Protein AF-A0AAV8PXT5-F1 (afdb_monomer)

InterPro domains:
  IPR001077 O-methyltransferase, C-terminal domain [PF00891] (2-81)
  IPR016461 O-methyltransferase-like [PS51683] (1-82)
  IPR016461 O-methyltransferase-like [PTHR11746] (1-81)
  IPR029063 S-adenosyl-L-methionine-dependent methyltransferase superfamily [G3DSA:3.40.50.150] (1-82)
  IPR029063 S-adenosyl-L-methionine-dependent methyltransferase superfamily [SSF53335] (2-80)

Secondary structure (DSSP, 8-state):
-HHHH-TTS-EEEEE-HHHHTTPPP-TTEEEEE--TTT----EEEEEEES-GGGS-HHHHHHHHHHHHHHEEEEEEEEEE--

Radius of gyration: 12.89 Å; Cα contacts (8 Å, |Δi|>4): 110; chains: 1; bounding box: 35×25×32 Å

Sequence (82 aa):
MITSKHPHI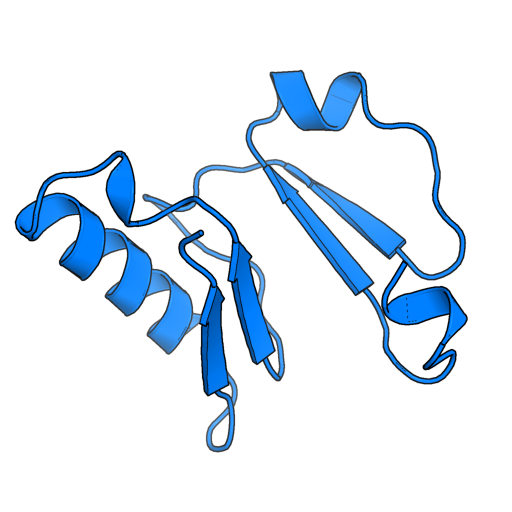KGVNYDLPHVISGAQPVPGVEHISGDMFEAVPSGDAVFLKSVLHDWSDEDCVKILKNCWKALTENGKVIVWNA

Structure (mmCIF, N/CA/C/O backbone):
data_AF-A0AAV8PXT5-F1
#
_entry.id   AF-A0AAV8PXT5-F1
#
loop_
_atom_site.group_PDB
_atom_site.id
_atom_site.type_symbol
_atom_site.label_atom_id
_atom_site.label_alt_id
_atom_site.label_comp_id
_atom_site.label_asym_id
_atom_site.label_entity_id
_atom_site.label_seq_id
_atom_site.pdbx_PDB_ins_code
_atom_site.Cartn_x
_atom_site.Cartn_y
_atom_site.Cartn_z
_atom_site.occupancy
_atom_site.B_iso_or_equiv
_atom_site.auth_seq_id
_atom_site.auth_comp_id
_atom_site.auth_asym_id
_atom_site.auth_atom_id
_atom_site.pdbx_PDB_model_num
ATOM 1 N N . MET A 1 1 ? -12.167 -13.661 -3.423 1.00 82.81 1 MET A N 1
ATOM 2 C CA . MET A 1 1 ? -11.637 -12.379 -2.909 1.00 82.81 1 MET A CA 1
ATOM 3 C C . MET A 1 1 ? -11.657 -12.385 -1.388 1.00 82.81 1 MET A C 1
ATOM 5 O O . MET A 1 1 ? -12.536 -13.028 -0.821 1.00 82.81 1 MET A O 1
ATOM 9 N N . ILE A 1 2 ? -10.704 -11.709 -0.732 1.00 94.56 2 ILE A N 1
ATOM 10 C CA . ILE A 1 2 ? -10.644 -11.600 0.743 1.00 94.56 2 ILE A CA 1
ATOM 11 C C . ILE A 1 2 ? -11.948 -10.996 1.284 1.00 94.56 2 ILE A C 1
ATOM 13 O O . ILE A 1 2 ? -12.561 -11.568 2.182 1.00 94.56 2 ILE A O 1
ATOM 17 N N . THR A 1 3 ? -12.429 -9.919 0.659 1.00 96.44 3 THR A N 1
ATOM 18 C CA . THR A 1 3 ? -13.677 -9.223 1.018 1.00 96.44 3 THR A CA 1
ATOM 19 C C . THR A 1 3 ? -14.917 -10.117 0.933 1.00 96.44 3 THR A C 1
ATOM 21 O O . THR A 1 3 ? -15.814 -9.992 1.756 1.00 96.44 3 THR A O 1
ATOM 24 N N . SER A 1 4 ? -14.964 -11.093 0.017 1.00 95.00 4 SER A N 1
ATOM 25 C CA . SER A 1 4 ? -16.081 -12.051 -0.060 1.00 95.00 4 SER A CA 1
ATOM 26 C C . SER A 1 4 ? -16.122 -13.020 1.126 1.00 95.00 4 SER A C 1
ATOM 28 O O . SER A 1 4 ? -17.201 -13.436 1.534 1.00 95.00 4 SER A O 1
ATOM 30 N N . LYS A 1 5 ? -14.958 -13.406 1.670 1.00 97.19 5 LYS A N 1
ATOM 31 C CA . LYS A 1 5 ? -14.871 -14.268 2.864 1.00 97.19 5 LYS A CA 1
ATOM 32 C C . LYS A 1 5 ? -14.990 -13.474 4.166 1.00 97.19 5 LYS A C 1
ATOM 34 O O . LYS A 1 5 ? -15.423 -14.022 5.175 1.00 97.19 5 LYS A O 1
ATOM 39 N N . HIS A 1 6 ? -14.626 -12.194 4.136 1.00 96.75 6 HIS A N 1
ATOM 40 C CA . HIS A 1 6 ? -14.643 -11.291 5.283 1.00 96.75 6 HIS A CA 1
ATOM 41 C C . HIS A 1 6 ? -15.366 -9.979 4.923 1.00 96.75 6 HIS A C 1
ATOM 43 O O . HIS A 1 6 ? -14.707 -8.960 4.723 1.00 96.75 6 HIS A O 1
ATOM 49 N N . PRO A 1 7 ? -16.714 -9.969 4.860 1.00 95.62 7 PRO A N 1
ATOM 50 C CA . PRO A 1 7 ? -17.486 -8.820 4.359 1.00 95.62 7 PRO A CA 1
ATOM 51 C C . PRO A 1 7 ? -17.377 -7.536 5.192 1.00 95.62 7 PRO A C 1
ATOM 53 O O . PRO A 1 7 ? -17.787 -6.474 4.741 1.00 95.62 7 PRO A O 1
ATOM 56 N N . HIS A 1 8 ? -16.847 -7.626 6.414 1.00 96.00 8 HIS A N 1
ATOM 57 C CA . HIS A 1 8 ? -16.592 -6.476 7.284 1.00 96.00 8 HIS A CA 1
ATOM 58 C C . HIS A 1 8 ? -15.318 -5.704 6.899 1.00 96.00 8 HIS A C 1
ATOM 60 O O . HIS A 1 8 ? -15.127 -4.581 7.361 1.00 96.00 8 HIS A O 1
ATOM 66 N N . ILE A 1 9 ? -14.442 -6.291 6.076 1.00 97.19 9 ILE A N 1
ATOM 67 C CA . ILE A 1 9 ? -13.232 -5.630 5.582 1.00 97.19 9 ILE A CA 1
ATOM 68 C C . ILE A 1 9 ? -13.607 -4.682 4.442 1.00 97.19 9 ILE A C 1
ATOM 70 O O . ILE A 1 9 ? -14.232 -5.092 3.465 1.00 97.19 9 ILE A O 1
ATOM 74 N N . LYS A 1 10 ? -13.149 -3.431 4.537 1.00 96.81 10 LYS A N 1
ATOM 75 C CA . LYS A 1 10 ? -13.145 -2.479 3.422 1.00 96.81 10 LYS A CA 1
ATOM 76 C C . LYS A 1 10 ? -11.868 -2.694 2.611 1.00 96.81 10 LYS A C 1
ATOM 78 O O . LYS A 1 10 ? -10.779 -2.432 3.111 1.00 96.81 10 LYS A O 1
ATOM 83 N N . GLY A 1 11 ? -11.992 -3.248 1.408 1.00 98.00 11 GLY A N 1
ATOM 84 C CA . GLY A 1 11 ? -10.845 -3.538 0.553 1.00 98.00 11 GLY A CA 1
ATOM 85 C C . GLY A 1 11 ? -10.419 -2.326 -0.269 1.00 98.00 11 GLY A C 1
ATOM 86 O O . GLY A 1 11 ? -11.268 -1.613 -0.793 1.00 98.00 11 GLY A O 1
ATOM 87 N N . VAL A 1 12 ? -9.112 -2.151 -0.445 1.00 98.50 12 VAL A N 1
ATOM 88 C CA . VAL A 1 12 ? -8.531 -1.241 -1.440 1.00 98.50 12 VAL A CA 1
ATOM 89 C C . VAL A 1 12 ? -7.674 -2.073 -2.387 1.00 98.50 12 VAL A C 1
ATOM 91 O O . VAL A 1 12 ? -6.811 -2.827 -1.939 1.00 98.50 12 VAL A O 1
ATOM 94 N N . ASN A 1 13 ? -7.926 -1.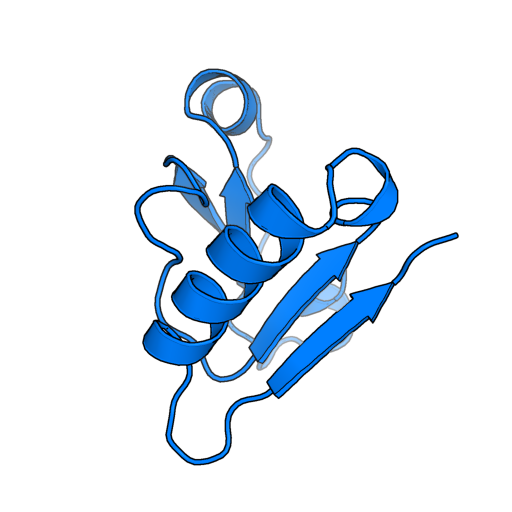958 -3.689 1.00 98.56 13 ASN A N 1
ATOM 95 C CA . ASN A 1 13 ? -7.015 -2.424 -4.728 1.00 98.56 13 ASN A CA 1
ATOM 96 C C . ASN A 1 13 ? -6.189 -1.227 -5.206 1.00 98.56 13 ASN A C 1
ATOM 98 O O . ASN A 1 13 ? -6.762 -0.277 -5.745 1.00 98.56 13 ASN A O 1
ATOM 102 N N . TYR A 1 14 ? -4.876 -1.283 -4.992 1.00 98.75 14 TYR A N 1
ATOM 103 C CA . TYR A 1 14 ? -3.947 -0.205 -5.309 1.00 98.75 14 TYR A CA 1
ATOM 104 C C . TYR A 1 14 ? -2.912 -0.665 -6.328 1.00 98.75 14 TYR A C 1
ATOM 106 O O . TYR A 1 14 ? -2.219 -1.649 -6.088 1.00 98.75 14 TYR A O 1
ATOM 114 N N . ASP A 1 15 ? -2.825 0.045 -7.448 1.00 98.75 15 ASP A N 1
ATOM 115 C CA . ASP A 1 15 ? -1.903 -0.264 -8.541 1.00 98.75 15 ASP A CA 1
ATOM 116 C C . ASP A 1 15 ? -1.645 0.996 -9.391 1.00 98.75 15 ASP A C 1
ATOM 118 O O . ASP A 1 15 ? -2.213 2.066 -9.140 1.00 98.75 15 ASP A O 1
ATOM 122 N N . LEU A 1 16 ? -0.810 0.886 -10.420 1.00 98.69 16 LEU A N 1
ATOM 123 C CA . LEU A 1 16 ? -0.530 1.968 -11.356 1.00 98.69 16 LEU A CA 1
ATOM 124 C C . LEU A 1 16 ? -1.813 2.427 -12.083 1.00 98.69 16 LEU A C 1
ATOM 126 O O . LEU A 1 16 ? -2.707 1.617 -12.354 1.00 98.69 16 LEU A O 1
ATOM 130 N N . PRO A 1 17 ? -1.913 3.711 -12.491 1.00 98.62 17 PRO A N 1
ATOM 131 C CA . PRO A 1 17 ? -3.115 4.250 -13.138 1.00 98.62 17 PRO A CA 1
ATOM 132 C C . PRO A 1 17 ? -3.615 3.465 -14.350 1.00 98.62 17 PRO A C 1
ATOM 134 O O . PRO A 1 17 ? -4.819 3.292 -14.520 1.00 98.62 17 PRO A O 1
ATOM 137 N N . HIS A 1 18 ? -2.700 2.959 -15.176 1.00 98.19 18 HIS A N 1
ATOM 138 C CA . HIS A 1 18 ? -3.054 2.196 -16.371 1.00 98.19 18 HIS A CA 1
ATOM 139 C C . HIS A 1 18 ? -3.529 0.764 -16.065 1.00 98.19 18 HIS A C 1
ATOM 141 O O . HIS A 1 18 ? -4.199 0.166 -16.900 1.00 98.19 18 HIS A O 1
ATOM 147 N N . VAL A 1 19 ? -3.198 0.215 -14.890 1.00 98.31 19 VAL A N 1
ATOM 148 C CA . VAL A 1 19 ? -3.706 -1.085 -14.425 1.00 98.31 19 VAL A CA 1
ATOM 149 C C . VAL A 1 19 ? -5.098 -0.901 -13.830 1.00 98.31 19 VAL A C 1
ATOM 151 O O . VAL A 1 19 ? -6.040 -1.600 -14.203 1.00 98.31 19 VAL A O 1
ATOM 154 N N . ILE A 1 20 ? -5.251 0.096 -12.952 1.00 98.38 20 ILE A N 1
ATOM 155 C CA . ILE A 1 20 ? -6.531 0.414 -12.311 1.00 98.38 20 ILE A CA 1
ATOM 156 C C . ILE A 1 20 ? -7.605 0.807 -13.332 1.00 98.38 20 ILE A C 1
ATOM 158 O O . ILE A 1 20 ? -8.755 0.408 -13.167 1.00 98.38 20 ILE A O 1
ATOM 162 N N . SER A 1 21 ? -7.259 1.516 -14.411 1.00 97.75 21 SER A N 1
ATOM 163 C CA . SER A 1 21 ? -8.229 1.893 -15.452 1.00 97.75 21 SER A CA 1
ATOM 164 C C . SER A 1 21 ? -8.879 0.696 -16.160 1.00 97.75 21 SER A C 1
ATOM 166 O O . SER A 1 21 ? -9.993 0.823 -16.666 1.00 97.75 21 SER A O 1
ATOM 168 N N . GLY A 1 22 ? -8.212 -0.463 -16.184 1.00 97.31 22 GLY A N 1
ATOM 169 C CA . GLY A 1 22 ? -8.740 -1.715 -16.733 1.00 97.31 22 GLY A CA 1
ATOM 170 C C . GLY A 1 22 ? -9.417 -2.624 -15.701 1.00 97.31 22 GLY A C 1
ATOM 171 O O . GLY A 1 22 ? -9.958 -3.670 -16.072 1.00 97.31 22 GLY A O 1
ATOM 172 N N . ALA A 1 23 ? -9.384 -2.267 -14.413 1.00 97.62 23 ALA A N 1
ATOM 173 C CA . ALA A 1 23 ? -9.917 -3.103 -13.346 1.00 97.62 23 ALA A CA 1
ATOM 174 C C . ALA A 1 23 ? -11.453 -3.144 -13.373 1.00 97.62 23 ALA A C 1
ATOM 176 O O . ALA A 1 23 ? -12.131 -2.123 -13.473 1.00 97.62 23 ALA A O 1
ATOM 177 N N . GLN A 1 24 ? -12.014 -4.348 -13.256 1.00 97.50 24 GLN A N 1
ATOM 178 C CA . GLN A 1 24 ? -13.459 -4.539 -13.137 1.00 97.50 24 GLN A CA 1
ATOM 179 C C . GLN A 1 24 ? -13.927 -4.214 -11.709 1.00 97.50 24 GLN A C 1
ATOM 181 O O . GLN A 1 24 ? -13.222 -4.579 -10.766 1.00 97.50 24 GLN A O 1
ATOM 186 N N . PRO A 1 25 ? -15.120 -3.617 -11.520 1.00 96.44 25 PRO A N 1
ATOM 187 C CA . PRO A 1 25 ? -15.667 -3.367 -10.191 1.00 96.44 25 PRO A CA 1
ATOM 188 C C . PRO A 1 25 ? -15.809 -4.655 -9.372 1.00 96.44 25 PRO A C 1
ATOM 190 O O . PRO A 1 25 ? -16.369 -5.648 -9.843 1.00 96.44 25 PRO A O 1
ATOM 193 N N . VAL A 1 26 ? -15.362 -4.623 -8.114 1.00 95.75 26 VAL A N 1
ATOM 194 C CA . VAL A 1 26 ? -15.501 -5.740 -7.170 1.00 95.75 26 VAL A CA 1
ATOM 195 C C . VAL A 1 26 ? -16.267 -5.274 -5.925 1.00 95.75 26 VAL A C 1
ATOM 197 O O . VAL A 1 26 ? -15.862 -4.301 -5.290 1.00 95.75 26 VAL A O 1
ATOM 200 N N . PRO A 1 27 ? -17.353 -5.960 -5.512 1.00 93.75 27 PRO A N 1
ATOM 201 C CA . PRO A 1 27 ? -18.083 -5.602 -4.297 1.00 93.75 27 PRO A CA 1
ATOM 202 C C . PRO A 1 27 ? -17.182 -5.545 -3.052 1.00 93.75 27 PRO A C 1
ATOM 204 O O . PRO A 1 27 ? -16.435 -6.484 -2.760 1.00 93.75 27 PRO A O 1
ATOM 207 N N . GLY A 1 28 ? -17.276 -4.439 -2.307 1.00 94.44 28 GLY A N 1
ATOM 208 C CA . GLY A 1 28 ? -16.481 -4.199 -1.097 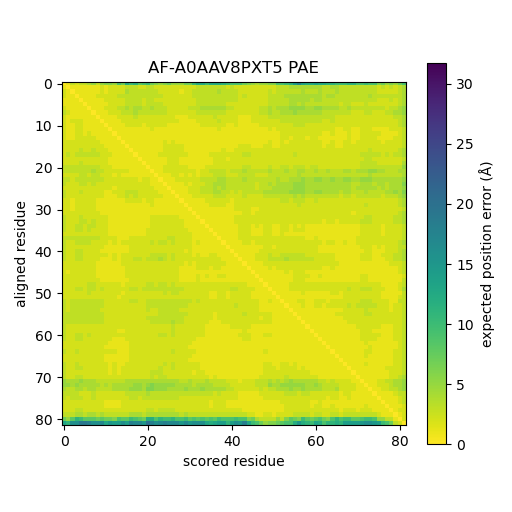1.00 94.44 28 GLY A CA 1
ATOM 209 C C . GLY A 1 28 ? -15.022 -3.804 -1.354 1.00 94.44 28 GLY A C 1
ATOM 210 O O . GLY A 1 28 ? -14.234 -3.815 -0.408 1.00 94.44 28 GLY A O 1
ATOM 211 N N . VAL A 1 29 ? -14.658 -3.481 -2.601 1.00 98.00 29 VAL A N 1
ATOM 212 C CA . VAL A 1 29 ? -13.315 -3.031 -2.990 1.00 98.00 29 VAL A CA 1
ATOM 213 C C . VAL A 1 29 ? -13.391 -1.655 -3.647 1.00 98.00 29 VAL A C 1
ATOM 215 O O . VAL A 1 29 ? -14.142 -1.453 -4.597 1.00 98.00 29 VAL A O 1
ATOM 218 N N . GLU A 1 30 ? -12.582 -0.725 -3.156 1.00 98.38 30 GLU A N 1
ATOM 219 C CA . GLU A 1 30 ? -12.298 0.551 -3.804 1.00 98.38 30 GLU A CA 1
ATOM 220 C C . GLU A 1 30 ? -11.029 0.430 -4.654 1.00 98.38 30 GLU A C 1
ATOM 222 O O . GLU A 1 30 ? -10.039 -0.169 -4.230 1.00 98.38 30 GLU A O 1
ATOM 227 N N . HIS A 1 31 ? -11.053 0.984 -5.862 1.00 98.44 31 HIS A N 1
ATOM 228 C CA . HIS A 1 31 ? -9.899 1.012 -6.755 1.00 98.44 31 HIS A CA 1
ATOM 229 C C . HIS A 1 31 ? -9.216 2.374 -6.670 1.00 98.44 31 HIS A C 1
ATOM 231 O O . HIS A 1 31 ? -9.827 3.389 -6.996 1.00 98.44 31 HIS A O 1
ATOM 237 N N . ILE A 1 32 ? -7.950 2.391 -6.255 1.00 98.56 32 ILE A N 1
ATOM 238 C CA . ILE A 1 32 ? -7.154 3.614 -6.120 1.00 98.56 32 ILE A CA 1
ATOM 239 C C . ILE A 1 32 ? -5.902 3.458 -6.971 1.00 98.56 32 ILE A C 1
ATOM 241 O O . ILE A 1 32 ? -5.179 2.478 -6.842 1.00 98.56 32 ILE A O 1
ATOM 245 N N . SER A 1 33 ? -5.627 4.426 -7.837 1.00 98.62 33 SER A N 1
ATOM 246 C CA . SER A 1 33 ? -4.396 4.438 -8.623 1.00 98.62 33 SER A CA 1
ATOM 247 C C . SER A 1 33 ? -3.290 5.253 -7.965 1.00 98.62 33 SER A C 1
ATOM 249 O O . SER A 1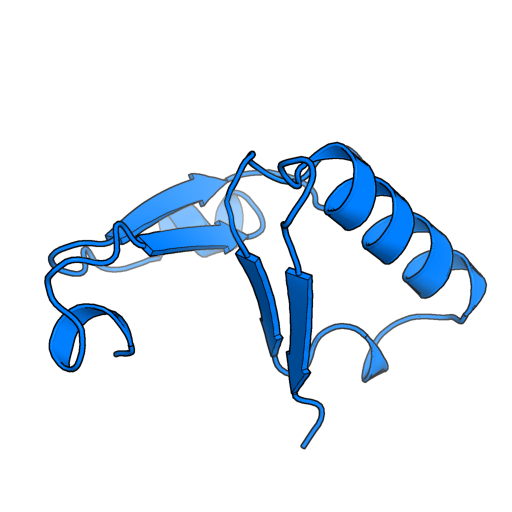 33 ? -3.565 6.321 -7.419 1.00 98.62 33 SER A O 1
ATOM 251 N N . GLY A 1 34 ? -2.038 4.831 -8.117 1.00 98.50 34 GLY A N 1
ATOM 252 C CA . GLY A 1 34 ? -0.877 5.644 -7.761 1.00 98.50 34 GLY A CA 1
ATOM 253 C C . GLY A 1 34 ? 0.444 4.906 -7.954 1.00 98.50 34 GLY A C 1
ATOM 254 O O . GLY A 1 34 ? 0.497 3.925 -8.687 1.00 98.50 34 GLY A O 1
ATOM 255 N N . ASP A 1 35 ? 1.501 5.403 -7.315 1.00 98.62 35 ASP A N 1
ATOM 256 C CA . ASP A 1 35 ? 2.825 4.787 -7.294 1.00 98.62 35 ASP A CA 1
ATOM 257 C C . ASP A 1 35 ? 3.252 4.460 -5.851 1.00 98.62 35 ASP A C 1
ATOM 259 O O . ASP A 1 35 ? 3.436 5.359 -5.025 1.00 98.62 35 ASP A O 1
ATOM 263 N N . MET A 1 36 ? 3.461 3.169 -5.563 1.00 98.38 36 MET A N 1
ATOM 264 C CA . MET A 1 36 ? 3.892 2.682 -4.246 1.00 98.38 36 MET A CA 1
ATOM 265 C C . MET A 1 36 ? 5.284 3.181 -3.829 1.00 98.38 36 MET A C 1
ATOM 267 O O . MET A 1 36 ? 5.603 3.199 -2.634 1.00 98.38 36 MET A O 1
ATOM 271 N N . PHE A 1 37 ? 6.115 3.612 -4.783 1.00 98.56 37 PHE A N 1
ATOM 272 C CA . PHE A 1 37 ? 7.396 4.251 -4.496 1.00 98.56 37 PHE A CA 1
ATOM 273 C C . PHE A 1 37 ? 7.234 5.674 -3.954 1.00 98.56 37 PHE A C 1
ATOM 275 O O . PHE A 1 37 ? 8.120 6.153 -3.243 1.00 98.56 37 PHE A O 1
ATOM 282 N N . GLU A 1 38 ? 6.098 6.321 -4.193 1.00 98.56 38 GLU A N 1
ATOM 283 C CA . GLU A 1 38 ? 5.810 7.659 -3.680 1.00 98.56 38 GLU A CA 1
ATOM 284 C C . GLU A 1 38 ? 4.954 7.601 -2.409 1.00 98.56 38 GLU A C 1
ATOM 286 O O . GLU A 1 38 ? 5.335 8.162 -1.378 1.00 98.56 38 GLU A O 1
ATOM 291 N N . ALA A 1 39 ? 3.829 6.879 -2.437 1.00 98.19 39 ALA A N 1
ATOM 292 C CA . ALA A 1 39 ? 2.953 6.709 -1.279 1.00 98.19 39 ALA A CA 1
ATOM 293 C C . ALA A 1 39 ? 2.088 5.446 -1.390 1.00 98.19 39 ALA A C 1
ATOM 295 O O . ALA A 1 39 ? 1.821 4.951 -2.475 1.00 98.19 39 ALA A O 1
ATOM 296 N N . VAL A 1 40 ? 1.596 4.951 -0.255 1.00 98.56 40 VAL A N 1
ATOM 297 C CA . VAL A 1 40 ? 0.607 3.864 -0.190 1.00 98.56 40 VAL A CA 1
ATOM 298 C C . VAL A 1 40 ? -0.636 4.396 0.538 1.00 98.56 40 VAL A C 1
ATOM 300 O O . VAL A 1 40 ? -0.470 5.140 1.509 1.00 98.56 40 VAL A O 1
ATOM 303 N N . PRO A 1 41 ? -1.871 4.073 0.101 1.00 98.38 41 PRO A N 1
ATOM 304 C CA . PRO A 1 41 ? -3.081 4.476 0.815 1.00 98.38 41 PRO A CA 1
ATOM 305 C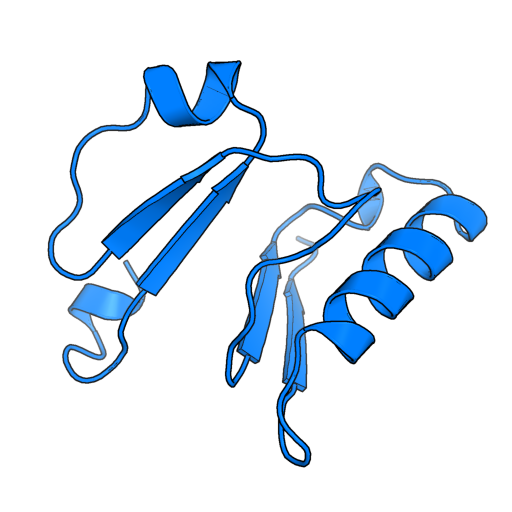 C . PRO A 1 41 ? -3.091 3.970 2.260 1.00 98.38 41 PRO A C 1
ATOM 307 O O . PRO A 1 41 ? -2.669 2.846 2.533 1.00 98.38 41 PRO A O 1
ATOM 310 N N . SER A 1 42 ? -3.592 4.792 3.183 1.00 98.19 42 SER A N 1
ATOM 311 C CA . SER A 1 42 ? -3.629 4.437 4.601 1.00 98.19 42 SER A CA 1
ATOM 312 C C . SER A 1 42 ? -4.552 3.252 4.891 1.00 98.19 42 SER A C 1
ATOM 314 O O . SER A 1 42 ? -5.626 3.135 4.300 1.00 98.19 42 SER A O 1
ATOM 316 N N . GLY A 1 43 ? -4.172 2.404 5.848 1.00 97.81 43 GLY A N 1
ATOM 317 C CA . GLY A 1 43 ? -4.994 1.266 6.259 1.00 97.81 43 GLY A CA 1
ATOM 318 C C . GLY A 1 43 ? -4.463 0.511 7.476 1.00 97.81 43 GLY A C 1
ATOM 319 O O . GLY A 1 43 ? -3.348 0.736 7.938 1.00 97.81 43 GLY A O 1
ATOM 320 N N . ASP A 1 44 ? -5.268 -0.420 7.988 1.00 98.50 44 ASP A N 1
ATOM 321 C CA . ASP A 1 44 ? -4.890 -1.279 9.122 1.00 98.50 44 ASP A CA 1
ATOM 322 C C . ASP A 1 44 ? -3.942 -2.418 8.713 1.00 98.50 44 ASP A C 1
ATOM 324 O O . ASP A 1 44 ? -3.225 -2.991 9.535 1.00 98.50 44 ASP A O 1
ATOM 328 N N . ALA A 1 45 ? -3.940 -2.784 7.431 1.00 98.50 45 ALA A N 1
ATOM 329 C CA . ALA A 1 45 ? -3.015 -3.760 6.881 1.00 98.50 45 ALA A CA 1
ATOM 330 C C . ALA A 1 45 ? -2.703 -3.465 5.412 1.00 98.50 45 ALA A C 1
ATOM 332 O O . ALA A 1 45 ? -3.595 -3.100 4.647 1.00 98.50 45 ALA A O 1
ATOM 333 N N . VAL A 1 46 ? -1.454 -3.705 5.014 1.00 98.69 46 VAL A N 1
ATOM 334 C CA . VAL A 1 46 ? -1.014 -3.682 3.612 1.00 98.69 46 VAL A CA 1
ATOM 335 C C . VAL A 1 46 ? -0.672 -5.107 3.187 1.00 98.69 46 VAL A C 1
ATOM 337 O O . VAL A 1 46 ? 0.083 -5.796 3.873 1.00 98.69 46 VAL A O 1
ATOM 340 N N . PHE A 1 47 ? -1.232 -5.561 2.066 1.00 98.44 47 PHE A N 1
ATOM 341 C CA . PHE A 1 47 ? -1.004 -6.901 1.528 1.00 98.44 47 PHE A CA 1
ATOM 342 C C . PHE A 1 47 ? -0.181 -6.827 0.241 1.00 98.44 47 PHE A C 1
ATOM 344 O O . PHE A 1 47 ? -0.671 -6.346 -0.776 1.00 98.44 47 PHE A O 1
ATOM 351 N N . LEU A 1 48 ? 1.055 -7.323 0.285 1.00 98.38 48 LEU A N 1
ATOM 352 C CA . LEU A 1 48 ? 1.972 -7.359 -0.855 1.00 98.38 48 LEU A CA 1
ATOM 353 C C . LEU A 1 48 ? 2.076 -8.800 -1.359 1.00 98.38 48 LEU A C 1
ATOM 355 O O . LEU A 1 48 ? 2.783 -9.621 -0.769 1.00 98.38 48 LEU A O 1
ATOM 359 N N . LYS A 1 49 ? 1.351 -9.125 -2.433 1.00 97.31 49 LYS A N 1
ATOM 360 C CA . LYS A 1 49 ? 1.379 -10.454 -3.057 1.00 97.31 49 LYS A CA 1
ATOM 361 C C . LYS A 1 49 ? 2.201 -10.422 -4.338 1.00 97.31 49 LYS A C 1
ATOM 363 O O . LYS A 1 49 ? 1.782 -9.762 -5.280 1.00 97.31 49 LYS A O 1
ATOM 368 N N . SER A 1 50 ? 3.286 -11.196 -4.388 1.00 97.25 50 SER A N 1
ATOM 369 C CA . SER A 1 50 ? 4.185 -11.281 -5.547 1.00 97.25 50 SER A CA 1
ATOM 370 C C . SER A 1 50 ? 4.676 -9.895 -5.984 1.00 97.25 50 SER A C 1
ATOM 372 O O . SER A 1 50 ? 4.566 -9.547 -7.148 1.00 97.25 50 SER A O 1
ATOM 374 N N . VAL A 1 51 ? 5.115 -9.075 -5.019 1.00 97.62 51 VAL A N 1
ATOM 375 C CA . VAL A 1 51 ? 5.613 -7.711 -5.283 1.00 97.62 51 VAL A CA 1
ATOM 376 C C . VAL A 1 51 ? 7.107 -7.647 -5.015 1.0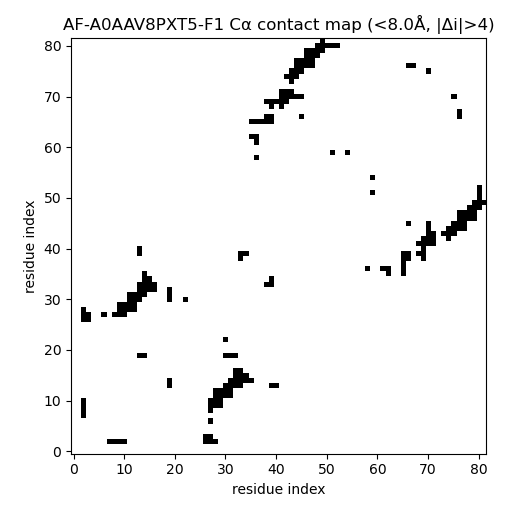0 97.62 51 VAL A C 1
ATOM 378 O O . VAL A 1 51 ? 7.887 -7.341 -5.901 1.00 97.62 51 VAL A O 1
ATOM 381 N N . LEU A 1 52 ? 7.529 -7.958 -3.786 1.00 97.81 52 LEU A N 1
ATOM 382 C CA . LEU A 1 52 ? 8.906 -7.699 -3.352 1.00 97.81 52 LEU A CA 1
ATOM 383 C C . LEU A 1 52 ? 9.955 -8.536 -4.103 1.00 97.81 52 LEU A C 1
ATOM 385 O O . LEU A 1 52 ? 11.107 -8.136 -4.146 1.00 97.81 52 LEU A O 1
ATOM 389 N N . HIS A 1 53 ? 9.583 -9.673 -4.703 1.00 96.62 53 HIS A N 1
ATOM 390 C CA . HIS A 1 53 ? 10.538 -10.490 -5.463 1.00 96.62 53 HIS A CA 1
ATOM 391 C C . HIS A 1 53 ? 10.957 -9.885 -6.813 1.00 96.62 53 HIS A C 1
ATOM 393 O O . HIS A 1 53 ? 11.920 -10.368 -7.401 1.00 96.62 53 HIS A O 1
ATOM 399 N N . ASP A 1 54 ? 10.256 -8.856 -7.298 1.00 97.19 54 ASP A N 1
ATOM 400 C CA . ASP A 1 54 ? 10.557 -8.197 -8.577 1.00 97.19 54 ASP A CA 1
ATOM 401 C C . ASP A 1 54 ? 11.570 -7.051 -8.430 1.00 97.19 54 ASP A C 1
ATOM 403 O O . ASP A 1 54 ? 12.007 -6.475 -9.427 1.00 97.19 54 ASP A O 1
ATOM 407 N N . TRP A 1 55 ? 11.936 -6.699 -7.194 1.00 97.94 55 TRP A N 1
ATOM 408 C CA . TRP A 1 55 ? 12.668 -5.475 -6.884 1.00 97.94 55 TRP A CA 1
ATOM 409 C C . TRP A 1 55 ? 13.991 -5.745 -6.171 1.00 97.94 55 TRP A C 1
ATOM 411 O O . TRP A 1 55 ? 14.171 -6.766 -5.511 1.00 97.94 55 TRP A O 1
ATOM 421 N N . SER A 1 56 ? 14.914 -4.787 -6.289 1.00 98.56 56 SER A N 1
ATOM 422 C CA . SER A 1 56 ? 16.155 -4.769 -5.511 1.00 98.56 56 SER A CA 1
ATOM 423 C C . SER A 1 56 ? 15.877 -4.627 -4.009 1.00 98.56 56 SER A C 1
ATOM 425 O O . SER A 1 56 ? 14.784 -4.218 -3.600 1.00 98.56 56 SER A O 1
ATOM 427 N N . ASP A 1 57 ? 16.875 -4.909 -3.171 1.00 98.62 57 ASP A N 1
ATOM 428 C CA . ASP A 1 57 ? 16.759 -4.709 -1.723 1.00 98.62 57 ASP A CA 1
ATOM 429 C C . ASP A 1 57 ? 16.515 -3.228 -1.382 1.00 98.62 57 ASP A C 1
ATOM 431 O O . ASP A 1 57 ? 15.692 -2.908 -0.518 1.00 98.62 57 ASP A O 1
ATOM 435 N N . GLU A 1 58 ? 17.177 -2.306 -2.086 1.00 98.62 58 GLU A N 1
ATOM 436 C CA . GLU A 1 58 ? 17.005 -0.862 -1.915 1.00 98.62 58 GLU A CA 1
ATOM 437 C C . GLU A 1 58 ? 15.571 -0.417 -2.227 1.00 98.62 58 GLU A C 1
ATOM 439 O O . GLU A 1 58 ? 14.960 0.340 -1.459 1.00 98.62 58 GLU A O 1
ATOM 444 N N . ASP A 1 59 ? 15.012 -0.927 -3.324 1.00 98.69 59 ASP A N 1
ATOM 445 C CA . ASP A 1 59 ? 13.636 -0.661 -3.736 1.00 98.69 59 ASP A CA 1
ATOM 446 C C . ASP A 1 59 ? 12.635 -1.284 -2.760 1.00 98.69 59 ASP A C 1
ATOM 448 O O . ASP A 1 59 ? 11.685 -0.620 -2.336 1.00 98.69 59 ASP A O 1
ATOM 452 N N . CYS A 1 60 ? 12.881 -2.518 -2.309 1.00 98.62 60 CYS A N 1
ATOM 453 C CA . CYS A 1 60 ? 12.078 -3.176 -1.282 1.00 98.62 60 CYS A CA 1
ATOM 454 C C . CYS A 1 60 ? 12.031 -2.355 0.010 1.00 98.62 60 CYS A C 1
ATOM 456 O O . CYS A 1 60 ? 10.957 -2.156 0.582 1.00 98.62 60 CYS A O 1
ATOM 458 N N . VAL A 1 61 ? 13.169 -1.820 0.462 1.00 98.69 61 VAL A N 1
ATOM 459 C CA . VAL A 1 61 ? 13.225 -0.939 1.638 1.00 98.69 61 VAL A CA 1
ATOM 460 C C . VAL A 1 61 ? 12.410 0.335 1.411 1.00 98.69 61 VAL A C 1
ATOM 462 O O . VAL A 1 61 ? 11.719 0.783 2.332 1.00 98.69 61 VAL A O 1
ATOM 465 N N . LYS A 1 62 ? 12.454 0.927 0.211 1.00 98.75 62 LYS A N 1
ATOM 466 C CA . LYS A 1 62 ? 11.650 2.112 -0.130 1.00 98.75 62 LYS A CA 1
ATOM 467 C C . LYS A 1 62 ? 10.148 1.799 -0.076 1.00 98.75 62 LYS A C 1
ATOM 469 O O . LYS A 1 62 ? 9.412 2.511 0.612 1.00 98.75 62 LYS A O 1
ATOM 474 N N . ILE A 1 63 ? 9.716 0.702 -0.698 1.00 98.75 63 ILE A N 1
ATOM 475 C CA . ILE A 1 63 ? 8.321 0.229 -0.689 1.00 98.75 63 ILE A CA 1
ATOM 476 C C . ILE A 1 63 ? 7.845 -0.025 0.749 1.00 98.75 63 ILE A C 1
ATOM 478 O O . ILE A 1 63 ? 6.814 0.501 1.176 1.00 98.75 63 ILE A O 1
ATOM 482 N N . LEU A 1 64 ? 8.614 -0.784 1.536 1.00 98.69 64 LEU A N 1
ATOM 483 C CA . LEU A 1 64 ? 8.254 -1.136 2.911 1.00 98.69 64 LEU A CA 1
ATOM 484 C C . LEU A 1 64 ? 8.186 0.090 3.834 1.00 98.69 64 LEU A C 1
ATOM 486 O O . LEU A 1 64 ? 7.307 0.153 4.693 1.00 98.69 64 LEU A O 1
ATOM 490 N N . LYS A 1 65 ? 9.046 1.101 3.640 1.00 98.75 65 LYS A N 1
ATOM 491 C CA . LYS A 1 65 ? 8.961 2.379 4.373 1.00 98.75 65 LYS A CA 1
ATOM 492 C C . LYS A 1 65 ? 7.673 3.138 4.064 1.00 98.75 65 LYS A C 1
ATOM 494 O O . LYS A 1 65 ? 7.086 3.717 4.976 1.00 98.75 65 LYS A O 1
ATOM 499 N N . ASN A 1 66 ? 7.226 3.147 2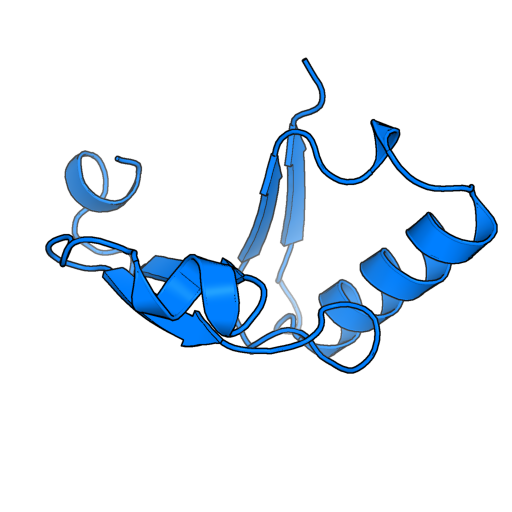.811 1.00 98.81 66 ASN A N 1
ATOM 500 C CA . ASN A 1 66 ? 5.960 3.784 2.448 1.00 98.81 66 ASN A CA 1
ATOM 501 C C . ASN A 1 66 ? 4.759 3.014 3.001 1.00 98.81 66 ASN A C 1
ATOM 503 O O . ASN A 1 66 ? 3.834 3.638 3.514 1.00 98.81 66 ASN A O 1
ATOM 507 N N . CYS A 1 67 ? 4.816 1.678 3.009 1.00 98.75 67 CYS A N 1
ATOM 508 C CA . CYS A 1 67 ? 3.823 0.857 3.701 1.00 98.75 67 CYS A CA 1
ATOM 509 C C . CYS A 1 67 ? 3.776 1.196 5.197 1.00 98.75 67 CYS A C 1
ATOM 511 O O . CYS A 1 67 ? 2.700 1.428 5.731 1.00 98.75 67 CYS A O 1
ATOM 513 N N . TRP A 1 68 ? 4.929 1.296 5.868 1.00 98.50 68 TRP A N 1
ATOM 514 C CA . TRP A 1 68 ? 4.998 1.654 7.289 1.00 98.50 68 TRP A CA 1
ATOM 515 C C . TRP A 1 68 ? 4.357 3.017 7.587 1.00 98.50 68 TRP A C 1
ATOM 517 O O . TRP A 1 68 ? 3.586 3.127 8.532 1.00 98.50 68 TRP A O 1
ATOM 527 N N . LYS A 1 69 ? 4.599 4.036 6.750 1.00 98.62 69 LYS A N 1
ATOM 528 C CA . LYS A 1 69 ? 3.960 5.361 6.888 1.00 98.62 69 LYS A CA 1
ATOM 529 C C . LYS A 1 69 ? 2.440 5.331 6.688 1.00 98.62 69 LYS A C 1
ATOM 531 O O . LYS A 1 69 ? 1.750 6.205 7.200 1.00 98.62 69 LYS A O 1
ATOM 536 N N . ALA A 1 70 ? 1.935 4.380 5.904 1.00 98.56 70 ALA A N 1
ATOM 537 C CA . ALA A 1 70 ? 0.513 4.236 5.612 1.00 98.56 70 ALA A CA 1
ATOM 538 C C . ALA A 1 70 ? -0.256 3.488 6.719 1.00 98.56 70 ALA A C 1
ATOM 540 O O . ALA A 1 70 ? -1.485 3.565 6.777 1.00 98.56 70 ALA A O 1
ATOM 541 N N . LEU A 1 71 ? 0.448 2.761 7.587 1.00 98.69 71 LEU A N 1
ATOM 542 C CA . LEU A 1 71 ? -0.162 1.940 8.626 1.00 98.69 71 LEU A CA 1
ATOM 543 C C . LEU A 1 71 ? -0.555 2.754 9.862 1.00 98.69 71 LEU A C 1
ATOM 545 O O . LEU A 1 71 ? 0.115 3.707 10.259 1.00 98.69 71 LEU A O 1
ATOM 549 N N . THR A 1 72 ? -1.638 2.325 10.509 1.00 96.12 72 THR A N 1
ATOM 550 C CA . THR A 1 72 ? -1.976 2.745 11.875 1.00 96.12 72 THR A CA 1
ATOM 551 C C . THR A 1 72 ? -0.980 2.159 12.889 1.00 96.12 72 THR A C 1
ATOM 553 O O . THR A 1 72 ? -0.188 1.279 12.557 1.00 96.12 72 THR A O 1
ATOM 556 N N . GLU A 1 73 ? -1.014 2.616 14.147 1.00 95.38 73 GLU A N 1
ATOM 557 C CA . GLU A 1 73 ? -0.053 2.211 15.195 1.00 95.38 73 GLU A CA 1
ATOM 558 C C . GLU A 1 73 ? 0.062 0.683 15.381 1.00 95.38 73 GLU A C 1
ATOM 560 O O . GLU A 1 73 ? 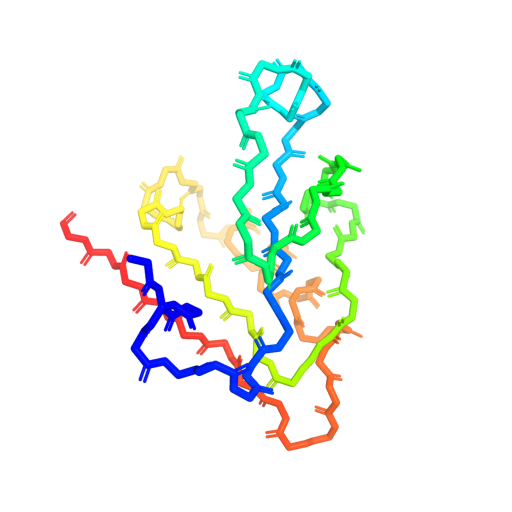1.153 0.167 15.605 1.00 95.38 73 GLU A O 1
ATOM 565 N N . ASN A 1 74 ? -1.044 -0.051 15.222 1.00 96.25 74 ASN A N 1
ATOM 566 C CA . ASN A 1 74 ? -1.094 -1.518 15.321 1.00 96.25 74 ASN A CA 1
ATOM 567 C C . ASN A 1 74 ? -1.185 -2.210 13.951 1.00 96.25 74 ASN A C 1
ATOM 569 O O . ASN A 1 74 ? -1.600 -3.370 13.851 1.00 96.25 74 ASN A O 1
ATOM 573 N N . GLY A 1 75 ? -0.860 -1.482 12.885 1.00 97.94 75 GLY A N 1
ATOM 574 C CA . GLY A 1 75 ? -0.963 -1.970 11.526 1.00 97.94 75 GLY A CA 1
ATOM 575 C C . GLY A 1 75 ? 0.104 -3.007 11.183 1.00 97.94 75 GLY A C 1
ATOM 576 O O . GLY A 1 75 ? 1.133 -3.138 11.846 1.00 97.94 75 GLY A O 1
ATOM 577 N N . LYS A 1 76 ? -0.139 -3.767 10.113 1.00 98.44 76 LYS A N 1
ATOM 578 C CA . LYS A 1 76 ? 0.771 -4.831 9.661 1.00 98.44 76 LYS A CA 1
ATOM 579 C C . LYS A 1 76 ? 0.959 -4.850 8.154 1.00 98.44 76 LYS A C 1
ATOM 581 O O . LYS A 1 76 ? 0.009 -4.680 7.393 1.00 98.44 76 LYS A O 1
ATOM 586 N N . VAL A 1 77 ? 2.178 -5.162 7.724 1.00 98.50 77 VAL A N 1
ATOM 587 C CA . VAL A 1 77 ? 2.449 -5.574 6.343 1.00 98.50 77 VAL A CA 1
ATOM 588 C C . VAL A 1 77 ? 2.406 -7.097 6.285 1.00 98.50 77 VAL A C 1
ATOM 590 O O . VAL A 1 77 ? 3.052 -7.774 7.082 1.00 98.50 77 VAL A O 1
ATOM 593 N N . ILE A 1 78 ? 1.630 -7.643 5.355 1.00 98.50 78 ILE A N 1
ATOM 594 C CA . ILE A 1 78 ? 1.525 -9.078 5.098 1.00 98.50 78 ILE A CA 1
ATOM 595 C C . ILE A 1 78 ? 2.121 -9.327 3.716 1.00 98.50 78 ILE A C 1
ATOM 597 O O . ILE A 1 78 ? 1.610 -8.823 2.716 1.00 98.50 78 ILE A O 1
ATOM 601 N N . VAL A 1 79 ? 3.195 -10.110 3.665 1.00 98.00 79 VAL A N 1
ATOM 602 C CA . VAL A 1 79 ? 3.900 -10.438 2.424 1.00 98.00 79 VAL A CA 1
ATOM 603 C C . VAL A 1 79 ? 3.571 -11.867 2.017 1.00 98.00 79 VAL A C 1
ATOM 605 O O . VAL A 1 79 ? 3.688 -12.789 2.824 1.00 98.00 79 VAL A O 1
ATOM 608 N N . TRP A 1 80 ? 3.192 -12.056 0.755 1.00 96.62 80 TRP A N 1
ATOM 609 C CA . TRP A 1 80 ? 3.077 -13.371 0.136 1.00 96.62 80 TRP A CA 1
ATOM 610 C C . TRP A 1 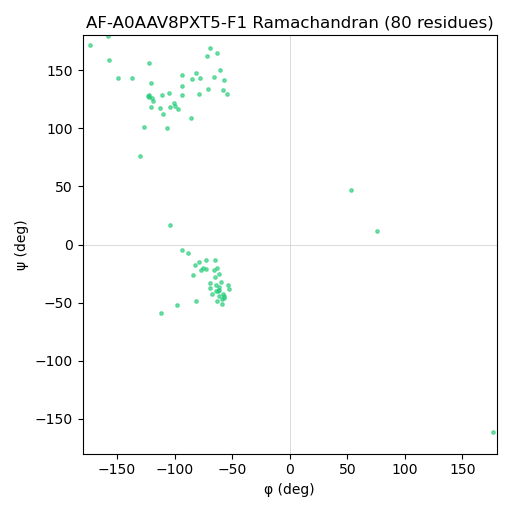80 ? 3.892 -13.405 -1.154 1.00 96.62 80 TRP A C 1
ATOM 612 O O . TRP A 1 80 ? 3.434 -12.947 -2.196 1.00 96.62 80 TRP A O 1
ATOM 622 N N . ASN A 1 81 ? 5.081 -13.997 -1.083 1.00 88.19 81 ASN A N 1
ATOM 623 C CA . ASN A 1 81 ? 5.861 -14.371 -2.256 1.00 88.19 81 ASN A CA 1
ATOM 624 C C . ASN A 1 81 ? 5.657 -15.876 -2.472 1.00 88.19 81 ASN A C 1
ATOM 626 O O . ASN A 1 81 ? 5.867 -16.658 -1.545 1.00 88.19 81 ASN A O 1
ATOM 630 N N . ALA A 1 82 ? 5.151 -16.250 -3.643 1.00 72.75 82 ALA A N 1
ATOM 631 C CA . ALA A 1 82 ? 5.023 -17.634 -4.093 1.00 72.75 82 ALA A CA 1
ATOM 632 C C . ALA A 1 82 ? 6.062 -17.900 -5.177 1.00 72.75 82 ALA A C 1
ATOM 634 O O . ALA A 1 82 ? 6.373 -16.921 -5.898 1.00 72.75 82 ALA A O 1
#

pLDDT: mean 97.18, std 3.53, range [72.75, 98.81]

Foldseek 3Di:
DVCVVVVVDQAEDEEAPVVLVPDDDDPSYDYDYDDLLVADAADQEAEAEQHLVVDDPVSSVSSVVRRVVRHDPNHYYHYHYD

Mean predicted aligned error: 2.23 Å

Solvent-accessible surface area (backbone atoms only — not comparable to full-atom values): 5017 Å² total; per-residue (Å²): 108,70,33,78,79,39,74,87,46,83,39,73,50,75,40,44,56,81,57,47,73,69,56,75,94,49,89,58,47,46,80,45,60,51,49,54,82,79,46,43,83,71,39,64,61,49,80,44,66,69,49,65,87,82,48,54,72,71,53,38,52,48,37,52,51,25,47,57,73,20,34,48,99,88,34,45,79,46,78,44,81,127

Nearest PDB structures (foldseek):
  1fp1-assembly1_D-2  TM=1.001E+00  e=1.579E-09  Medicago sativa
  6i5q-assembly2_D  TM=9.965E-01  e=2.894E-09  Papaver somniferum
  3reo-assembly1_C  TM=9.973E-01  e=4.334E-09  Clarkia breweri
  3reo-assembly1_A  TM=9.959E-01  e=4.958E-09  Clarkia breweri
  7vb8-assembly1_A  TM=9.779E-01  e=6.941E-09  Sorghum bicolor

Organism: Ensete ventricosum (NCBI:txid4639)